Protein AF-A0A9Q4GQB0-F1 (afdb_monomer_lite)

Organism: NCBI:txid1906951

pLDDT: mean 78.9, std 8.17, range [48.31, 88.38]

Sequence (71 aa):
MSTLYSFENIFGNSLLNILIIIIAVWIVLLNLIKIFDYNKTHPKEIKVINLVFFVLSLWFFIRFILSISLF

Radius of gyration: 18.02 Å; chains: 1; bounding box: 40×13×54 Å

Structure (mmCIF, N/CA/C/O backbone):
data_AF-A0A9Q4GQB0-F1
#
_entry.id   AF-A0A9Q4GQB0-F1
#
loop_
_atom_site.group_PDB
_atom_site.id
_atom_site.type_symbol
_atom_site.label_atom_id
_atom_site.label_alt_id
_atom_site.label_comp_id
_atom_site.label_asym_id
_atom_site.label_entity_id
_atom_site.label_seq_id
_atom_site.pdbx_PDB_ins_code
_atom_site.Cartn_x
_atom_site.Cartn_y
_atom_site.Cartn_z
_atom_site.occupancy
_atom_site.B_iso_or_equiv
_atom_site.auth_seq_id
_atom_site.auth_comp_id
_atom_site.auth_asym_id
_atom_site.auth_atom_id
_atom_site.pdbx_PDB_model_num
ATOM 1 N N . MET A 1 1 ? 18.704 8.271 -31.020 1.00 58.91 1 MET A N 1
ATOM 2 C CA . MET A 1 1 ? 18.692 8.318 -29.542 1.00 58.91 1 MET A CA 1
ATOM 3 C C . MET A 1 1 ? 19.697 7.291 -29.051 1.00 58.91 1 MET A C 1
ATOM 5 O O . MET A 1 1 ? 19.651 6.173 -29.550 1.00 58.91 1 MET A O 1
ATOM 9 N N . SER A 1 2 ? 20.657 7.660 -28.202 1.00 79.25 2 SER A N 1
ATOM 10 C CA . SER A 1 2 ? 21.701 6.721 -27.769 1.00 79.25 2 SER A CA 1
ATOM 11 C C . SER A 1 2 ? 21.096 5.581 -26.940 1.00 79.25 2 SER A C 1
ATOM 13 O O . SER A 1 2 ? 20.124 5.766 -26.205 1.00 79.25 2 SER A O 1
ATOM 15 N N . THR A 1 3 ? 21.678 4.389 -27.050 1.00 80.25 3 THR A N 1
ATOM 16 C CA . THR A 1 3 ? 21.350 3.229 -26.204 1.00 80.25 3 THR A CA 1
ATOM 17 C C . THR A 1 3 ? 21.485 3.559 -24.715 1.00 80.25 3 THR A C 1
ATOM 19 O O . THR A 1 3 ? 20.670 3.112 -23.915 1.00 80.25 3 THR A O 1
ATOM 22 N N . LEU A 1 4 ? 22.438 4.431 -24.369 1.00 80.19 4 LEU A N 1
ATOM 23 C CA . LEU A 1 4 ? 22.620 5.023 -23.040 1.00 80.19 4 LEU A CA 1
ATOM 24 C C . LEU A 1 4 ? 21.361 5.732 -22.520 1.00 80.19 4 LEU A C 1
ATOM 26 O O . LEU A 1 4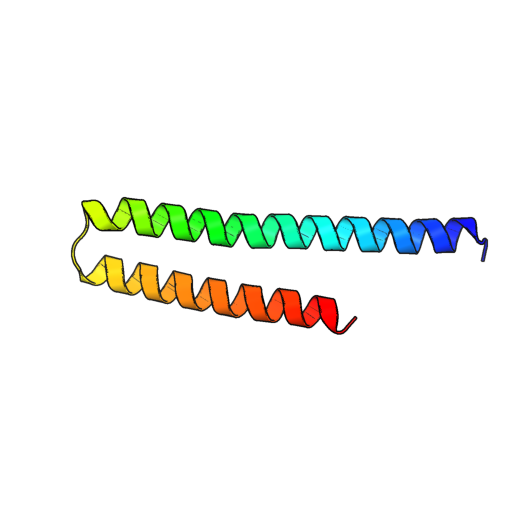 ? 20.932 5.454 -21.408 1.00 80.19 4 LEU A O 1
ATOM 30 N N . TYR A 1 5 ? 20.719 6.569 -23.340 1.00 80.62 5 TYR A N 1
ATOM 31 C CA . TYR A 1 5 ? 19.507 7.296 -22.943 1.00 80.62 5 TYR A CA 1
ATOM 32 C C . TYR A 1 5 ? 18.306 6.360 -22.737 1.00 80.62 5 TYR A C 1
ATOM 34 O O . TYR A 1 5 ? 17.474 6.568 -21.860 1.00 80.62 5 TYR A O 1
ATOM 42 N N . SER A 1 6 ? 18.230 5.285 -23.527 1.00 77.12 6 SER A N 1
ATOM 43 C CA . SER A 1 6 ? 17.189 4.260 -23.354 1.00 77.12 6 SER A CA 1
ATOM 44 C C . SER A 1 6 ? 17.405 3.462 -22.064 1.00 77.12 6 SER A C 1
ATOM 46 O O . SER A 1 6 ? 16.445 3.144 -21.369 1.00 77.12 6 SER A O 1
ATOM 48 N N . PHE A 1 7 ? 18.664 3.188 -21.714 1.00 76.56 7 PHE A N 1
ATOM 49 C CA . PHE A 1 7 ? 19.029 2.512 -20.472 1.00 76.56 7 PHE A CA 1
ATOM 50 C C . PHE A 1 7 ? 18.720 3.375 -19.244 1.00 76.56 7 PHE A C 1
ATOM 52 O O . PHE A 1 7 ? 18.132 2.886 -18.284 1.00 76.56 7 PHE A O 1
ATOM 59 N N . GLU A 1 8 ? 19.053 4.665 -19.305 1.00 80.19 8 GLU A N 1
ATOM 60 C CA . GLU A 1 8 ? 18.775 5.644 -18.252 1.00 80.19 8 GLU A CA 1
ATOM 61 C C . GLU A 1 8 ? 17.268 5.795 -18.005 1.00 80.19 8 GLU A C 1
ATOM 63 O O . GLU A 1 8 ? 16.822 5.804 -16.859 1.00 80.19 8 GLU A O 1
ATOM 68 N N . ASN A 1 9 ? 16.466 5.797 -19.073 1.00 78.12 9 ASN A N 1
ATOM 69 C CA . ASN A 1 9 ? 15.013 5.880 -18.968 1.00 78.12 9 ASN A CA 1
ATOM 70 C C . ASN A 1 9 ? 14.393 4.610 -18.347 1.00 78.12 9 ASN A C 1
ATOM 72 O O . ASN A 1 9 ? 13.503 4.704 -17.504 1.00 78.12 9 ASN A O 1
ATOM 76 N N . ILE A 1 10 ? 14.889 3.417 -18.704 1.00 82.44 10 ILE A N 1
ATOM 77 C CA . ILE A 1 10 ? 14.428 2.145 -18.118 1.00 82.44 10 ILE A CA 1
ATOM 78 C C . ILE A 1 10 ? 14.814 2.059 -16.638 1.00 82.44 10 ILE A C 1
ATOM 80 O O . ILE A 1 10 ? 13.964 1.758 -15.798 1.00 82.44 10 ILE A O 1
ATOM 84 N N . PHE A 1 11 ? 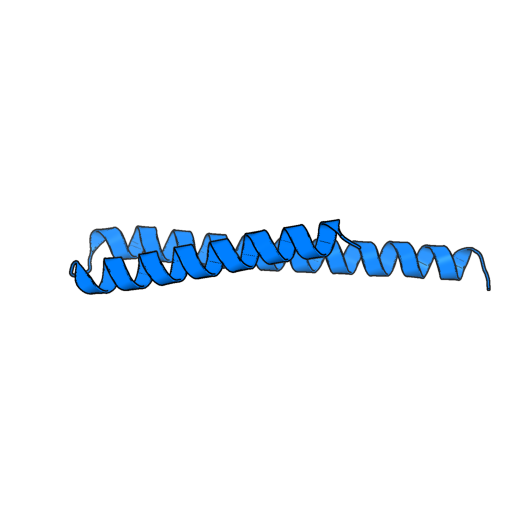16.076 2.347 -16.303 1.00 81.81 11 PHE A N 1
ATOM 85 C CA . PHE A 1 11 ? 16.546 2.303 -14.919 1.00 81.81 11 PHE A CA 1
ATOM 86 C C . PHE A 1 11 ? 15.845 3.353 -14.062 1.00 81.81 11 PHE A C 1
ATOM 88 O O . PHE A 1 11 ? 15.360 3.015 -12.987 1.00 81.81 11 PHE A O 1
ATOM 95 N N . GLY A 1 12 ? 15.735 4.594 -14.544 1.00 80.88 12 GLY A N 1
ATOM 96 C CA . GLY A 1 12 ? 15.069 5.685 -13.838 1.00 80.88 12 GLY A CA 1
ATOM 97 C C . GLY A 1 12 ? 13.600 5.383 -13.552 1.00 80.88 12 GLY A C 1
ATOM 98 O O . GLY A 1 12 ? 13.160 5.519 -12.410 1.00 80.88 12 GLY A O 1
ATOM 99 N N . ASN A 1 13 ? 12.861 4.887 -14.549 1.00 82.00 13 ASN A N 1
ATOM 100 C CA . ASN A 1 13 ? 11.457 4.516 -14.377 1.00 82.00 13 ASN A CA 1
ATOM 101 C C . ASN A 1 13 ? 11.289 3.312 -13.433 1.00 82.00 13 ASN A C 1
ATOM 103 O O . ASN A 1 13 ? 10.412 3.309 -12.569 1.00 82.00 13 ASN A O 1
ATOM 107 N N . SER A 1 14 ? 12.172 2.312 -13.530 1.00 80.12 14 SER A N 1
ATOM 108 C CA . SER A 1 14 ? 12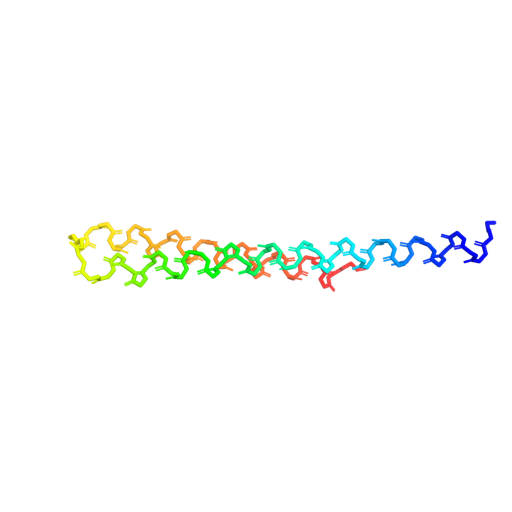.155 1.158 -12.624 1.00 80.12 14 SER A CA 1
ATOM 109 C C . SER A 1 14 ? 12.458 1.554 -11.176 1.00 80.12 14 SER A C 1
ATOM 111 O O . SER A 1 14 ? 11.820 1.038 -10.258 1.00 80.12 14 SER A O 1
ATOM 113 N N . LEU A 1 15 ? 13.409 2.466 -10.955 1.00 85.62 15 LEU A N 1
ATOM 114 C CA . LEU A 1 15 ? 13.781 2.945 -9.622 1.00 85.62 15 LEU A CA 1
ATOM 115 C C . LEU A 1 15 ? 12.632 3.736 -8.990 1.00 85.62 15 LEU A C 1
ATOM 117 O O . LEU A 1 15 ? 12.298 3.497 -7.831 1.00 85.62 15 LEU A O 1
ATOM 121 N N . LEU A 1 16 ? 11.978 4.602 -9.770 1.00 85.50 16 LEU A N 1
ATOM 122 C CA . LEU A 1 16 ? 10.772 5.326 -9.360 1.00 85.50 16 LEU A CA 1
ATOM 123 C C . LEU A 1 16 ? 9.640 4.368 -8.979 1.00 85.50 16 LEU A C 1
ATOM 125 O O . LEU A 1 16 ? 9.091 4.490 -7.885 1.00 85.50 16 LEU A O 1
ATOM 129 N N . ASN A 1 17 ? 9.339 3.373 -9.818 1.00 82.75 17 ASN A N 1
ATOM 130 C CA . ASN A 1 17 ? 8.297 2.384 -9.531 1.00 82.75 17 ASN A CA 1
ATOM 131 C C . ASN A 1 17 ? 8.565 1.616 -8.229 1.00 82.75 17 ASN A C 1
ATOM 133 O O . ASN A 1 17 ? 7.663 1.480 -7.401 1.00 82.75 17 ASN A O 1
ATOM 137 N N . ILE A 1 18 ? 9.804 1.167 -8.002 1.00 85.19 18 ILE A N 1
ATOM 138 C CA . ILE A 1 18 ? 10.195 0.490 -6.755 1.00 85.19 18 ILE A CA 1
ATOM 139 C C . ILE A 1 18 ? 9.998 1.414 -5.548 1.00 85.19 18 ILE A C 1
ATOM 141 O O . ILE A 1 18 ? 9.453 0.994 -4.526 1.00 85.19 18 ILE A O 1
ATOM 145 N N . LEU A 1 19 ? 10.400 2.679 -5.663 1.00 88.38 19 LEU A N 1
ATOM 146 C CA . LEU A 1 19 ? 10.299 3.656 -4.580 1.00 88.38 19 LEU A CA 1
ATOM 147 C C . LEU A 1 19 ? 8.833 3.922 -4.203 1.00 88.38 19 LEU A C 1
ATOM 149 O O . LEU A 1 19 ? 8.498 3.959 -3.017 1.00 88.38 19 LEU A O 1
ATOM 153 N N . ILE A 1 20 ? 7.939 4.013 -5.193 1.00 86.38 20 ILE A N 1
ATOM 154 C CA . ILE A 1 20 ? 6.505 4.194 -4.939 1.00 86.38 20 ILE A CA 1
ATOM 155 C C . ILE A 1 20 ? 5.898 2.940 -4.287 1.00 86.38 20 ILE A C 1
ATOM 157 O O . ILE A 1 20 ? 5.109 3.066 -3.348 1.00 86.38 20 ILE A O 1
ATOM 161 N N . ILE A 1 21 ? 6.302 1.733 -4.703 1.00 85.38 21 ILE A N 1
ATOM 162 C CA . ILE A 1 21 ? 5.868 0.479 -4.060 1.00 85.38 21 ILE A CA 1
ATOM 163 C C . ILE A 1 21 ? 6.277 0.454 -2.580 1.00 85.38 21 ILE A C 1
ATOM 165 O O . ILE A 1 21 ? 5.456 0.120 -1.724 1.00 85.38 21 ILE A O 1
ATOM 169 N N . ILE A 1 22 ? 7.513 0.850 -2.258 1.00 87.81 22 ILE A N 1
ATOM 170 C CA . ILE A 1 22 ? 8.013 0.894 -0.874 1.00 87.81 22 ILE A CA 1
ATOM 171 C C . ILE A 1 22 ? 7.174 1.854 -0.017 1.00 87.81 22 ILE A C 1
ATOM 173 O O . ILE A 1 22 ? 6.752 1.486 1.082 1.00 87.81 22 ILE A O 1
ATOM 177 N N . ILE A 1 23 ? 6.884 3.057 -0.522 1.00 88.38 23 ILE A N 1
ATOM 178 C CA . ILE A 1 23 ? 6.040 4.040 0.180 1.00 88.38 23 ILE A CA 1
ATOM 179 C C . ILE A 1 23 ? 4.635 3.474 0.413 1.00 88.38 23 ILE A C 1
ATOM 181 O O . ILE A 1 23 ? 4.086 3.591 1.510 1.00 88.38 23 ILE A O 1
ATOM 185 N N . ALA A 1 24 ? 4.060 2.826 -0.598 1.00 82.81 24 ALA A N 1
ATOM 186 C CA . ALA A 1 24 ? 2.723 2.258 -0.519 1.00 82.81 24 ALA A CA 1
ATOM 187 C C . ALA A 1 24 ? 2.637 1.145 0.547 1.00 82.81 24 ALA A C 1
ATOM 189 O O . ALA A 1 24 ? 1.717 1.148 1.368 1.00 82.81 24 ALA A O 1
ATOM 190 N N . VAL A 1 25 ? 3.629 0.247 0.602 1.00 86.38 25 VAL A N 1
ATOM 191 C CA . VAL A 1 25 ? 3.728 -0.794 1.644 1.00 86.38 25 VAL A CA 1
ATOM 192 C C . VAL A 1 25 ? 3.876 -0.166 3.033 1.00 86.38 25 VAL A C 1
ATOM 194 O O . VAL A 1 25 ? 3.223 -0.601 3.985 1.00 86.38 25 VAL A O 1
ATOM 197 N N . TRP A 1 26 ? 4.694 0.881 3.159 1.00 87.38 26 TRP A N 1
ATOM 198 C CA . TRP A 1 26 ? 4.913 1.567 4.431 1.00 87.38 26 TRP A CA 1
ATOM 199 C C . TRP A 1 26 ? 3.620 2.183 4.992 1.00 87.38 26 TRP A C 1
ATOM 201 O O . TRP A 1 26 ? 3.324 2.020 6.178 1.00 87.38 26 TRP A O 1
ATOM 211 N N . ILE A 1 27 ? 2.798 2.814 4.150 1.00 85.88 27 ILE A N 1
ATOM 212 C CA . ILE A 1 27 ? 1.506 3.386 4.565 1.00 85.88 27 ILE A CA 1
ATOM 213 C C . ILE A 1 27 ? 0.571 2.300 5.122 1.00 85.88 27 ILE A C 1
ATOM 215 O O . ILE A 1 27 ? -0.052 2.495 6.170 1.00 85.88 27 ILE A O 1
ATOM 219 N N . VAL A 1 28 ? 0.499 1.137 4.464 1.00 84.94 28 VAL A N 1
ATOM 220 C CA . VAL A 1 28 ? -0.329 0.008 4.923 1.00 84.94 28 VAL A CA 1
ATOM 221 C C . VAL A 1 28 ? 0.163 -0.523 6.272 1.00 84.94 28 VAL A C 1
ATOM 223 O O . VAL A 1 28 ? -0.648 -0.760 7.171 1.00 84.94 28 VAL A O 1
ATOM 226 N N . LEU A 1 29 ? 1.481 -0.654 6.454 1.00 84.69 29 LEU A N 1
ATOM 227 C CA . LEU A 1 29 ? 2.077 -1.086 7.722 1.00 84.69 29 LEU A CA 1
ATOM 228 C C . LEU A 1 29 ? 1.811 -0.094 8.863 1.00 84.69 29 LEU A C 1
ATOM 230 O O . LEU A 1 29 ? 1.469 -0.516 9.967 1.00 84.69 29 LEU A O 1
ATOM 234 N N . LEU A 1 30 ? 1.896 1.215 8.610 1.00 85.19 30 LEU A N 1
ATOM 235 C CA . LEU A 1 30 ? 1.553 2.238 9.605 1.00 85.19 30 LEU A CA 1
ATOM 236 C C . LEU A 1 30 ? 0.080 2.160 10.025 1.00 85.19 30 LEU A C 1
ATOM 238 O O . LEU A 1 30 ? -0.229 2.283 11.212 1.00 85.19 30 LEU A O 1
ATOM 242 N N . ASN A 1 31 ? -0.826 1.917 9.076 1.00 79.88 31 ASN A N 1
ATOM 243 C CA . ASN A 1 31 ? -2.242 1.723 9.384 1.00 79.88 31 ASN A CA 1
ATOM 244 C C . ASN A 1 31 ? -2.486 0.432 10.181 1.00 79.88 31 ASN A C 1
ATOM 246 O O . ASN A 1 31 ? -3.289 0.452 11.112 1.00 79.88 31 ASN A O 1
ATOM 250 N N . LEU A 1 32 ? -1.759 -0.657 9.895 1.00 80.44 32 LEU A N 1
ATOM 251 C CA . LEU A 1 32 ? -1.799 -1.881 10.706 1.00 80.44 32 LEU A CA 1
ATOM 252 C C . LEU A 1 32 ? -1.360 -1.620 12.147 1.00 80.44 32 LEU A C 1
ATOM 254 O O . LEU A 1 32 ? -2.084 -1.977 13.074 1.00 80.44 32 LEU A O 1
ATOM 258 N N . ILE A 1 33 ? -0.208 -0.972 12.341 1.00 81.56 33 ILE A N 1
ATOM 259 C CA . ILE A 1 33 ? 0.323 -0.665 13.678 1.00 81.56 33 ILE A CA 1
ATOM 260 C C . ILE A 1 33 ? -0.683 0.176 14.468 1.00 81.56 33 ILE A C 1
ATOM 262 O O . ILE A 1 33 ? -0.978 -0.154 15.616 1.00 81.56 33 ILE A O 1
ATOM 266 N N . LYS A 1 34 ? -1.285 1.195 13.836 1.00 76.19 34 LYS A N 1
ATOM 267 C CA . LYS A 1 34 ? -2.365 1.974 14.454 1.00 76.19 34 LYS A CA 1
ATOM 268 C C . LYS A 1 34 ? -3.518 1.071 14.891 1.00 76.19 34 LYS A C 1
ATOM 270 O O . LYS A 1 34 ? -3.912 1.125 16.046 1.00 76.19 34 LYS A O 1
ATOM 275 N N . ILE A 1 35 ? -4.043 0.192 14.039 1.00 74.69 35 ILE A N 1
ATOM 276 C CA . ILE A 1 35 ? -5.144 -0.705 14.443 1.00 74.69 35 ILE A CA 1
ATOM 277 C C . ILE A 1 35 ? -4.768 -1.559 15.657 1.00 74.69 35 ILE A C 1
ATOM 279 O O . ILE A 1 35 ? -5.588 -1.712 16.563 1.00 74.69 35 ILE A O 1
ATOM 283 N N . PHE A 1 36 ? -3.551 -2.109 15.685 1.00 72.12 36 PHE A N 1
ATOM 284 C CA . PHE A 1 36 ? -3.095 -2.957 16.786 1.00 72.12 36 PHE A CA 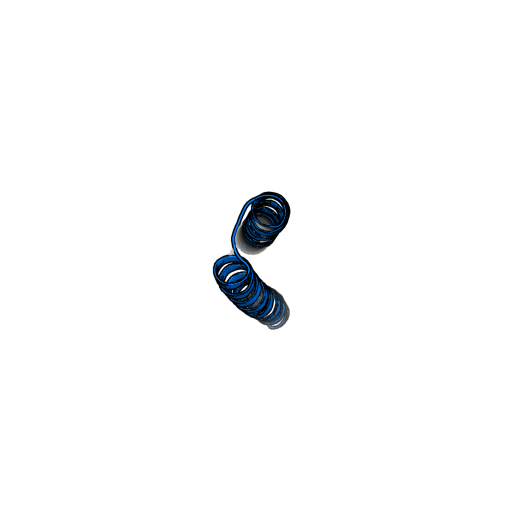1
ATOM 285 C C . PHE A 1 36 ? -2.999 -2.203 18.111 1.00 72.12 36 PHE A C 1
ATOM 287 O O . PHE A 1 36 ? -3.416 -2.744 19.138 1.00 72.12 36 PHE A O 1
ATOM 294 N N . ASP A 1 37 ? -2.505 -0.967 18.089 1.00 69.62 37 ASP A N 1
ATOM 295 C CA . ASP A 1 37 ? -2.386 -0.136 19.288 1.00 69.62 37 ASP A CA 1
ATOM 296 C C . ASP A 1 37 ? -3.771 0.319 19.785 1.00 69.62 37 ASP A C 1
ATOM 298 O O . ASP A 1 37 ? -4.122 0.173 20.957 1.00 69.62 37 ASP A O 1
ATOM 302 N N . TYR A 1 38 ? -4.644 0.722 18.855 1.00 67.94 38 TYR A N 1
ATOM 3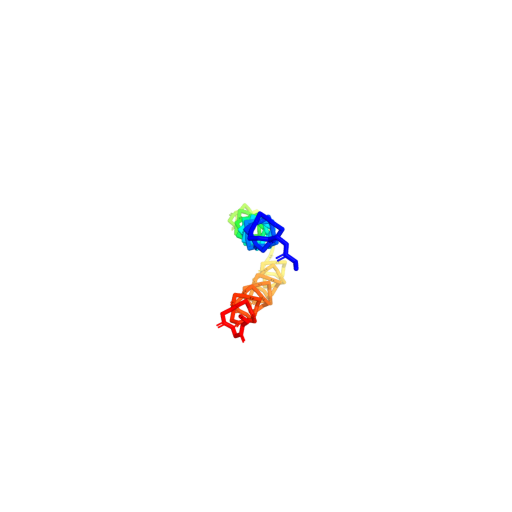03 C CA . TYR A 1 38 ? -6.021 1.129 19.152 1.00 67.94 38 TYR A CA 1
ATOM 304 C C . TYR A 1 38 ? -6.912 -0.016 19.661 1.00 67.94 38 TYR A C 1
ATOM 306 O O . TYR A 1 38 ? -7.933 0.237 20.304 1.00 67.94 38 TYR A O 1
ATOM 314 N N . ASN A 1 39 ? -6.547 -1.276 19.404 1.00 64.31 39 ASN A N 1
ATOM 315 C CA . ASN A 1 39 ? -7.313 -2.441 19.846 1.00 64.31 39 ASN A CA 1
ATOM 316 C C . ASN A 1 39 ? -7.252 -2.665 21.372 1.00 64.31 39 ASN A C 1
ATOM 318 O O . ASN A 1 39 ? -8.077 -3.411 21.898 1.00 64.31 39 ASN A O 1
ATOM 322 N N . LYS A 1 40 ? -6.297 -2.048 22.085 1.00 62.31 40 LYS A N 1
ATOM 323 C CA . LYS A 1 40 ? -6.097 -2.252 23.532 1.00 62.31 40 LYS A CA 1
ATOM 324 C C . LYS A 1 40 ? -6.793 -1.220 24.430 1.00 62.31 40 LYS A C 1
ATOM 326 O O . LYS A 1 40 ? -6.961 -1.501 25.612 1.00 62.31 40 LYS A O 1
ATOM 331 N N . THR A 1 41 ? -7.198 -0.060 23.909 1.00 61.59 41 THR A N 1
ATOM 332 C CA . THR A 1 41 ? -7.511 1.118 24.751 1.00 61.59 41 THR A CA 1
ATOM 333 C C . THR A 1 41 ? -8.805 1.862 24.415 1.00 61.59 41 THR A C 1
ATOM 335 O O . THR A 1 41 ? -9.281 2.617 25.261 1.00 61.59 41 THR A O 1
ATOM 338 N N . HIS A 1 42 ? -9.412 1.669 23.237 1.00 60.28 42 HIS A N 1
ATOM 339 C CA . HIS A 1 42 ? -10.496 2.542 22.760 1.00 60.28 42 HIS A CA 1
ATOM 340 C C . HIS A 1 42 ? -11.884 1.874 22.648 1.00 60.28 42 HIS A C 1
ATOM 342 O O . HIS A 1 42 ? -11.982 0.666 22.414 1.00 60.28 42 HIS A O 1
ATOM 348 N N . PRO A 1 43 ? -12.981 2.656 22.788 1.00 74.81 43 PRO A N 1
ATOM 349 C CA . PRO A 1 43 ? -14.353 2.170 22.636 1.00 74.81 43 PRO A CA 1
ATOM 350 C C . PRO A 1 43 ? -14.613 1.588 21.236 1.00 74.81 43 PRO A C 1
ATOM 352 O O . PRO A 1 43 ? -14.002 1.993 20.244 1.00 74.81 43 PRO A O 1
ATOM 355 N N . LYS A 1 44 ? -15.553 0.634 21.154 1.00 74.44 44 LYS A N 1
ATOM 356 C CA . LYS A 1 44 ? -15.841 -0.176 19.951 1.00 74.44 44 LYS A CA 1
ATOM 357 C C . LYS A 1 44 ? -16.081 0.641 18.672 1.00 74.44 44 LYS A C 1
ATOM 359 O O . LYS A 1 44 ? -15.731 0.169 17.597 1.00 74.44 44 LYS A O 1
ATOM 364 N N . GLU A 1 45 ? -16.638 1.844 18.768 1.00 74.06 45 GLU A N 1
ATOM 365 C CA . GLU A 1 45 ? -16.969 2.699 17.616 1.00 74.06 45 GLU A CA 1
ATOM 366 C C . GLU A 1 45 ? -15.720 3.171 16.854 1.00 74.06 45 GLU A C 1
ATOM 368 O O . GLU A 1 45 ? -15.640 3.040 15.633 1.00 74.06 45 GLU A O 1
ATOM 373 N N . ILE A 1 46 ? -14.686 3.613 17.576 1.00 74.94 46 ILE A N 1
ATOM 374 C CA . ILE A 1 46 ? -13.414 4.076 16.991 1.00 74.94 46 ILE A CA 1
ATOM 375 C C . ILE A 1 46 ? -12.677 2.912 16.316 1.00 74.94 46 ILE A C 1
ATOM 377 O O . ILE A 1 46 ? -12.033 3.075 15.278 1.00 74.94 46 ILE A O 1
ATOM 381 N N . LYS A 1 47 ? -12.827 1.702 16.865 1.00 72.69 47 LYS A N 1
ATOM 382 C CA . LYS A 1 47 ? -12.264 0.479 16.290 1.00 72.69 47 LYS A CA 1
ATOM 383 C C . LYS A 1 47 ? -12.876 0.150 14.926 1.00 72.69 47 LYS A C 1
ATOM 385 O O . LYS A 1 47 ? -12.138 -0.230 14.020 1.00 72.69 47 LYS A O 1
ATOM 390 N N . VAL A 1 48 ? -14.193 0.313 14.764 1.00 80.19 48 VAL A N 1
ATOM 391 C CA . V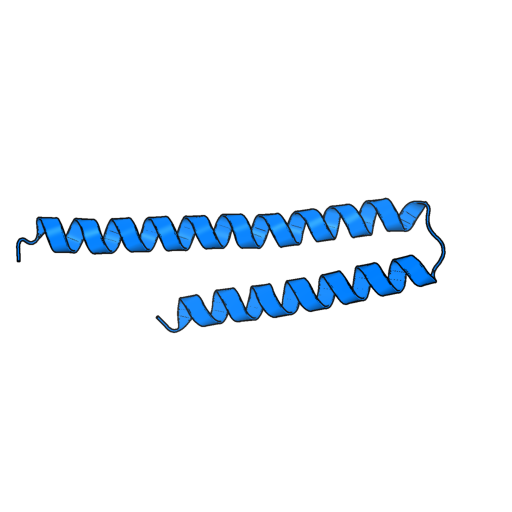AL A 1 48 ? -14.864 0.099 13.469 1.00 80.19 48 VAL A CA 1
ATOM 392 C C . VAL A 1 48 ? -14.390 1.131 12.449 1.00 80.19 48 VAL A C 1
ATOM 394 O O . VAL A 1 48 ? -14.064 0.756 11.327 1.00 80.19 48 VAL A O 1
ATOM 397 N N . ILE A 1 49 ? -14.257 2.401 12.842 1.00 80.88 49 ILE A N 1
ATOM 398 C CA . ILE A 1 49 ? -13.756 3.463 11.955 1.00 80.88 49 ILE A CA 1
ATOM 399 C C . ILE A 1 49 ? -12.332 3.147 11.471 1.00 80.88 49 ILE A C 1
ATOM 401 O O . ILE A 1 49 ? -12.084 3.156 10.265 1.00 80.88 49 ILE A O 1
ATOM 405 N N . ASN A 1 50 ? -11.411 2.783 12.370 1.00 80.69 50 ASN A N 1
ATOM 406 C CA . ASN A 1 50 ? -10.039 2.413 11.990 1.00 80.69 50 ASN A CA 1
ATOM 407 C C . ASN A 1 50 ? -9.984 1.166 11.095 1.00 80.69 50 ASN A C 1
ATOM 409 O O . ASN A 1 50 ? -9.166 1.103 10.177 1.00 80.69 50 ASN A O 1
ATOM 413 N N . LEU A 1 51 ? -10.866 0.188 11.323 1.00 82.31 51 LEU A N 1
ATOM 414 C CA . LEU A 1 51 ? -10.969 -0.996 10.473 1.00 82.31 51 LEU A CA 1
ATOM 415 C C . LEU A 1 51 ? -11.455 -0.635 9.061 1.00 82.31 51 LEU A C 1
ATOM 417 O O . LEU A 1 51 ? -10.881 -1.101 8.080 1.00 82.31 51 LEU A O 1
ATOM 421 N N . VAL A 1 52 ? -12.468 0.228 8.946 1.00 85.12 52 VAL A N 1
ATOM 422 C CA . VAL A 1 52 ? -12.969 0.715 7.651 1.00 85.12 52 VAL A CA 1
ATOM 423 C C . VAL A 1 52 ? -11.873 1.479 6.907 1.00 85.12 52 VAL A C 1
ATOM 425 O O . VAL A 1 52 ? -11.635 1.207 5.731 1.00 85.12 52 VAL A O 1
ATOM 428 N N . PHE A 1 53 ? -11.144 2.370 7.587 1.00 81.50 53 PHE A N 1
ATOM 429 C CA . PHE A 1 53 ? -10.003 3.078 6.997 1.00 81.50 53 PHE A CA 1
ATOM 430 C C . PHE A 1 53 ? -8.908 2.128 6.511 1.00 81.50 53 PHE A C 1
ATOM 432 O O . PHE A 1 53 ? -8.348 2.332 5.433 1.00 81.50 53 PHE A O 1
ATOM 439 N N . PHE A 1 54 ? -8.624 1.067 7.264 1.00 84.88 54 PHE A N 1
ATOM 440 C CA . PHE A 1 54 ? -7.658 0.060 6.849 1.00 84.88 54 PHE A CA 1
ATOM 441 C C . PHE A 1 54 ? -8.104 -0.690 5.600 1.00 84.88 54 PHE A C 1
ATOM 443 O O . PHE A 1 54 ? -7.334 -0.759 4.644 1.00 84.88 54 PHE A O 1
ATOM 450 N N . VAL A 1 55 ? -9.344 -1.184 5.571 1.00 86.50 55 VAL A N 1
ATOM 451 C CA . VAL A 1 55 ? -9.905 -1.884 4.405 1.00 86.50 55 VAL A CA 1
ATOM 452 C C . VAL A 1 55 ? -9.892 -0.980 3.171 1.00 86.50 55 VAL A C 1
ATOM 454 O O . VAL A 1 55 ? -9.479 -1.425 2.101 1.00 86.50 55 VAL A O 1
ATOM 457 N N . LEU A 1 56 ? -10.253 0.300 3.315 1.00 85.44 56 LEU A N 1
ATOM 458 C CA . LEU A 1 56 ? -10.156 1.283 2.232 1.00 85.44 56 LEU A CA 1
ATOM 459 C C . LEU A 1 56 ? -8.705 1.475 1.768 1.00 85.44 56 LEU A C 1
ATOM 461 O O . LEU A 1 56 ? -8.439 1.429 0.569 1.00 85.44 56 LEU A O 1
ATOM 465 N N . SER A 1 57 ? -7.756 1.638 2.695 1.00 83.06 57 SER A N 1
ATOM 466 C CA . SER A 1 57 ? -6.335 1.800 2.350 1.00 83.06 57 SER A CA 1
ATOM 467 C C . SER A 1 57 ? -5.752 0.561 1.661 1.00 83.06 57 SER A C 1
ATOM 469 O O . SER A 1 57 ? -5.004 0.689 0.694 1.00 83.06 57 SER A O 1
ATOM 471 N N . LEU A 1 58 ? -6.161 -0.635 2.091 1.00 86.12 58 LEU A N 1
ATOM 472 C CA . LEU A 1 58 ? -5.761 -1.907 1.499 1.00 86.12 58 LEU A CA 1
ATOM 473 C C . LEU A 1 58 ? -6.334 -2.061 0.084 1.00 86.12 58 LEU A C 1
ATOM 475 O O . LEU A 1 58 ? -5.625 -2.470 -0.831 1.00 86.12 58 LEU A O 1
ATOM 479 N N . TRP A 1 59 ? -7.599 -1.687 -0.116 1.00 88.38 59 TRP A N 1
ATOM 480 C CA . TRP A 1 59 ? -8.234 -1.687 -1.433 1.00 88.38 59 TRP A CA 1
ATOM 481 C C . TRP A 1 59 ? -7.505 -0.771 -2.424 1.00 88.38 59 TRP A C 1
ATOM 483 O O . TRP A 1 59 ? -7.207 -1.183 -3.548 1.00 88.38 59 TRP A O 1
ATOM 493 N N . PHE A 1 60 ? -7.171 0.453 -2.002 1.00 82.69 60 PHE A N 1
ATOM 494 C CA . PHE A 1 60 ? -6.380 1.379 -2.816 1.00 82.69 60 PHE A CA 1
ATOM 495 C C . PHE A 1 60 ? -4.982 0.832 -3.115 1.00 82.69 60 PHE A C 1
ATOM 497 O O . PHE A 1 60 ? -4.533 0.931 -4.253 1.00 82.69 60 PHE A O 1
ATOM 504 N N . PHE A 1 61 ? -4.325 0.208 -2.136 1.00 84.31 61 PHE A N 1
ATOM 505 C CA . PHE A 1 61 ? -3.015 -0.419 -2.312 1.00 84.31 61 PHE A CA 1
ATOM 506 C C . PHE A 1 61 ? -3.035 -1.544 -3.360 1.00 84.31 61 PHE A C 1
ATOM 508 O O . PHE A 1 61 ? -2.185 -1.580 -4.248 1.00 84.31 61 PHE A O 1
ATOM 515 N N . ILE A 1 62 ? -4.041 -2.423 -3.317 1.00 85.12 62 ILE A N 1
ATOM 516 C CA . ILE A 1 62 ? -4.201 -3.502 -4.304 1.00 85.12 62 ILE A CA 1
ATOM 517 C C . ILE A 1 62 ? -4.430 -2.921 -5.703 1.00 85.12 62 ILE A C 1
ATOM 519 O O . ILE A 1 62 ? -3.775 -3.342 -6.656 1.00 85.12 62 ILE A O 1
ATOM 523 N N . ARG A 1 63 ? -5.318 -1.924 -5.841 1.00 82.81 63 ARG A N 1
ATOM 524 C CA . ARG A 1 63 ? -5.526 -1.240 -7.130 1.00 82.81 63 ARG A CA 1
ATOM 525 C C . ARG A 1 63 ? -4.258 -0.566 -7.640 1.00 82.81 63 ARG A C 1
ATOM 527 O O . ARG A 1 63 ? -4.007 -0.601 -8.839 1.00 82.81 63 ARG A O 1
ATOM 534 N N . PHE A 1 64 ? -3.469 0.020 -6.747 1.00 80.56 64 PHE A N 1
ATOM 535 C CA . PHE A 1 64 ? -2.205 0.652 -7.092 1.00 80.56 64 PHE A CA 1
ATOM 536 C C . PHE A 1 64 ? -1.200 -0.364 -7.662 1.00 80.56 64 PHE A C 1
ATOM 538 O O . PHE A 1 64 ? -0.678 -0.150 -8.756 1.00 80.56 64 PHE A O 1
ATOM 545 N N . ILE A 1 65 ? -1.009 -1.517 -7.010 1.00 81.38 65 ILE A N 1
ATOM 546 C CA . ILE A 1 65 ? -0.155 -2.599 -7.540 1.00 81.38 65 ILE A CA 1
ATOM 547 C C . ILE A 1 65 ? -0.664 -3.093 -8.898 1.00 81.38 65 ILE A C 1
ATOM 549 O O . ILE A 1 65 ? 0.122 -3.231 -9.835 1.00 81.38 65 ILE A O 1
ATOM 553 N N . LEU A 1 66 ? -1.974 -3.324 -9.025 1.00 80.12 66 LEU A N 1
ATOM 554 C CA . LEU A 1 66 ? -2.566 -3.769 -10.288 1.00 80.12 66 LEU A CA 1
ATOM 555 C C . LEU A 1 66 ? -2.348 -2.744 -11.409 1.00 80.12 66 LEU A C 1
ATOM 557 O O . LEU A 1 66 ? -2.062 -3.134 -12.538 1.00 80.12 66 LEU A O 1
ATOM 561 N N . SER A 1 67 ? -2.421 -1.445 -11.104 1.00 77.12 67 SER A N 1
ATOM 562 C CA . SER A 1 67 ? -2.158 -0.390 -12.089 1.00 77.12 67 SER A CA 1
ATOM 563 C C . SER A 1 67 ? -0.705 -0.360 -12.566 1.00 77.12 67 SER A C 1
ATOM 565 O O . SER A 1 67 ? -0.480 -0.131 -13.748 1.00 77.12 67 SER A O 1
ATOM 567 N N . ILE A 1 68 ? 0.261 -0.664 -11.690 1.00 74.44 68 ILE A N 1
ATOM 568 C CA . ILE A 1 68 ? 1.671 -0.804 -12.082 1.00 74.44 68 ILE A CA 1
ATOM 569 C C . ILE A 1 68 ? 1.861 -2.035 -12.971 1.00 74.44 68 ILE A C 1
ATOM 571 O O . ILE A 1 68 ? 2.609 -1.969 -13.933 1.00 74.44 68 ILE A O 1
ATOM 575 N N . SER A 1 69 ? 1.181 -3.150 -12.681 1.00 67.62 69 SER A N 1
ATOM 576 C CA . SER A 1 69 ? 1.328 -4.389 -13.466 1.00 67.62 69 SER A CA 1
ATOM 577 C C . SER A 1 69 ? 0.734 -4.332 -14.881 1.00 67.62 69 SER A C 1
ATOM 579 O O . SER A 1 69 ? 0.996 -5.223 -15.683 1.00 67.62 69 SER A O 1
ATOM 581 N N . LEU A 1 70 ? -0.089 -3.319 -15.173 1.00 59.06 70 LEU A N 1
ATOM 582 C CA . LEU A 1 70 ? -0.713 -3.100 -16.484 1.00 59.06 70 LEU A CA 1
ATOM 583 C C . LEU A 1 70 ? 0.108 -2.173 -17.402 1.00 59.06 70 LEU A C 1
ATOM 585 O O . LEU A 1 70 ? -0.319 -1.936 -18.533 1.00 59.06 70 LEU A O 1
ATOM 589 N N . PHE A 1 71 ? 1.243 -1.654 -16.925 1.00 48.31 71 PHE A N 1
ATOM 590 C CA . PHE A 1 71 ? 2.178 -0.785 -17.649 1.00 48.31 71 PHE A CA 1
ATOM 591 C C . PHE A 1 71 ? 3.513 -1.495 -17.885 1.00 48.31 71 PHE A C 1
ATOM 593 O O . PHE A 1 71 ? 4.124 -1.229 -18.944 1.00 48.31 71 PHE A O 1
#

Secondary structure (DSSP, 8-state):
--HHHHHHHHHHHHHHHHHHHHHHHHHHHHHHHHHHHHTTTS-HHHHHHHHHHHHHHHHHHHHHHHHHHT-

Foldseek 3Di:
DDPVVVVCVVVVVVVVLVVVLVVLVVVLVVLVVVLVVCVPDDDPVVNVVSVVVNVVSVVVSVVSVVVVVVD